Protein AF-A0A8J6UKN8-F1 (afdb_monomer)

Structure (mmCIF, N/CA/C/O backbone):
data_AF-A0A8J6UKN8-F1
#
_entry.id   AF-A0A8J6UKN8-F1
#
loop_
_atom_site.group_PDB
_atom_site.id
_atom_site.type_symbol
_atom_site.label_atom_id
_atom_site.label_alt_id
_atom_site.label_comp_id
_atom_site.label_asym_id
_atom_site.label_entity_id
_atom_site.label_seq_id
_atom_site.pdbx_PDB_ins_code
_atom_site.Cartn_x
_atom_site.Cartn_y
_atom_site.Cartn_z
_atom_site.occupancy
_atom_site.B_iso_or_equiv
_atom_site.auth_seq_id
_atom_site.auth_comp_id
_atom_site.auth_asym_id
_atom_site.auth_atom_id
_atom_site.pdbx_PDB_model_num
ATOM 1 N N . MET A 1 1 ? -15.528 3.345 -5.481 1.00 81.50 1 MET A N 1
ATOM 2 C CA . MET A 1 1 ? -15.292 2.999 -4.061 1.00 81.50 1 MET A CA 1
ATOM 3 C C . MET A 1 1 ? -13.789 2.929 -3.869 1.00 81.50 1 MET A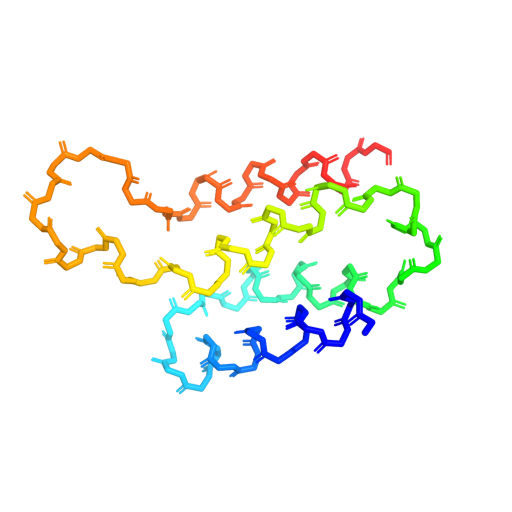 C 1
ATOM 5 O O . MET A 1 1 ? -13.145 2.316 -4.705 1.00 81.50 1 MET A O 1
ATOM 9 N N . ILE A 1 2 ? -13.231 3.581 -2.849 1.00 89.50 2 ILE A N 1
ATOM 10 C CA . ILE A 1 2 ? -11.774 3.760 -2.720 1.00 89.50 2 ILE A CA 1
ATOM 11 C C . ILE A 1 2 ? -11.001 2.429 -2.632 1.00 89.50 2 ILE A C 1
ATOM 13 O O . ILE A 1 2 ? -10.009 2.249 -3.323 1.00 89.50 2 ILE A O 1
ATOM 17 N N . PHE A 1 3 ? -11.524 1.438 -1.907 1.00 92.38 3 PHE A N 1
ATOM 18 C CA . PHE A 1 3 ? -10.908 0.108 -1.817 1.00 92.38 3 PHE A CA 1
ATOM 19 C C . PHE A 1 3 ? -10.933 -0.670 -3.140 1.00 92.38 3 PHE A C 1
ATOM 21 O O . PHE A 1 3 ? -9.992 -1.391 -3.444 1.00 92.38 3 PHE A O 1
ATOM 28 N N . ALA A 1 4 ? -11.955 -0.465 -3.979 1.00 92.62 4 ALA A N 1
ATOM 29 C CA . ALA A 1 4 ? -11.983 -1.053 -5.320 1.00 92.62 4 ALA A CA 1
ATOM 30 C C . ALA A 1 4 ? -10.901 -0.446 -6.233 1.00 92.62 4 ALA A C 1
ATOM 32 O O . ALA A 1 4 ? -10.359 -1.134 -7.092 1.00 92.62 4 ALA A O 1
ATOM 33 N N . GLN A 1 5 ? -10.570 0.835 -6.034 1.00 93.31 5 GLN A N 1
ATOM 34 C CA . GLN A 1 5 ? -9.452 1.474 -6.725 1.00 93.31 5 GLN A CA 1
ATOM 35 C C . GLN A 1 5 ? -8.112 0.935 -6.212 1.00 93.31 5 GLN A C 1
ATOM 37 O O . GLN A 1 5 ? -7.256 0.608 -7.026 1.00 93.31 5 GLN A O 1
ATOM 42 N N . LEU A 1 6 ? -7.964 0.764 -4.893 1.00 93.81 6 LEU A N 1
ATOM 43 C CA . LEU A 1 6 ? -6.778 0.146 -4.292 1.00 93.81 6 LEU A CA 1
ATOM 44 C C . LEU A 1 6 ? -6.536 -1.273 -4.825 1.00 93.81 6 LEU A C 1
ATOM 46 O O . LEU A 1 6 ? -5.418 -1.607 -5.200 1.00 93.81 6 LEU A O 1
ATOM 50 N N . GLN A 1 7 ? -7.592 -2.078 -4.940 1.00 94.75 7 GLN A N 1
ATOM 51 C CA . GLN A 1 7 ? -7.509 -3.419 -5.516 1.00 94.75 7 GLN A CA 1
ATOM 52 C C . GLN A 1 7 ? -7.070 -3.404 -6.987 1.00 94.75 7 GLN A C 1
ATOM 54 O O . GLN A 1 7 ? -6.315 -4.275 -7.414 1.00 94.75 7 GLN A O 1
ATOM 59 N N . MET A 1 8 ? -7.530 -2.422 -7.766 1.00 93.81 8 MET A N 1
ATOM 60 C CA . MET A 1 8 ? -7.133 -2.277 -9.166 1.00 93.81 8 MET A CA 1
ATOM 61 C C . MET A 1 8 ? -5.641 -1.955 -9.291 1.00 93.81 8 MET A C 1
ATOM 63 O O . MET A 1 8 ? -4.946 -2.653 -10.022 1.00 93.81 8 MET A O 1
ATOM 67 N N . VAL A 1 9 ? -5.147 -0.951 -8.557 1.00 91.69 9 VAL A N 1
ATOM 68 C CA . VAL A 1 9 ? -3.729 -0.554 -8.630 1.00 91.69 9 VAL A CA 1
ATOM 69 C C . VAL A 1 9 ? -2.802 -1.628 -8.065 1.00 91.69 9 VAL A C 1
ATOM 71 O O . VAL A 1 9 ? -1.741 -1.858 -8.631 1.00 91.69 9 VAL A O 1
ATOM 74 N N . LEU A 1 10 ? -3.224 -2.344 -7.014 1.00 92.62 10 LEU A N 1
ATOM 75 C CA . LEU A 1 10 ? -2.485 -3.489 -6.482 1.00 92.62 10 LEU A CA 1
ATOM 76 C C . LEU A 1 10 ? -2.324 -4.577 -7.545 1.00 92.62 10 LEU A C 1
ATOM 78 O O . LEU A 1 10 ? -1.222 -5.070 -7.758 1.00 92.62 10 LEU A O 1
ATOM 82 N N . LYS A 1 11 ? -3.415 -4.922 -8.237 1.00 91.81 11 LY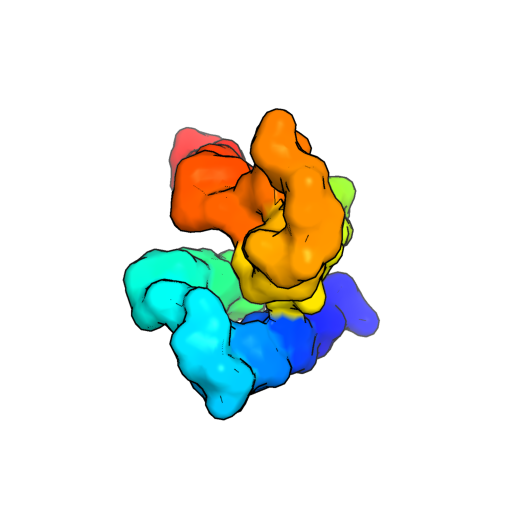S A N 1
ATOM 83 C CA . LYS A 1 11 ? -3.383 -5.946 -9.279 1.00 91.81 11 LYS A CA 1
ATOM 84 C C . LYS A 1 11 ? -2.469 -5.552 -10.437 1.00 91.81 11 LYS A C 1
ATOM 86 O O . LYS A 1 11 ? -1.735 -6.403 -10.922 1.00 91.81 11 LYS A O 1
ATOM 91 N N . THR A 1 12 ? -2.508 -4.291 -10.863 1.00 89.69 12 THR A N 1
ATOM 92 C CA . THR A 1 12 ? -1.599 -3.768 -11.892 1.00 89.69 12 THR A CA 1
ATOM 93 C C . THR A 1 12 ? -0.140 -3.889 -11.449 1.00 89.69 12 THR A C 1
ATOM 95 O O . THR A 1 12 ? 0.641 -4.531 -12.140 1.00 89.69 12 THR A O 1
ATOM 98 N N . ALA A 1 13 ? 0.199 -3.408 -10.249 1.00 86.19 13 ALA A N 1
ATOM 99 C CA . ALA A 1 13 ? 1.570 -3.458 -9.733 1.00 86.19 13 ALA A CA 1
ATOM 100 C C . ALA A 1 13 ? 2.099 -4.895 -9.514 1.00 86.19 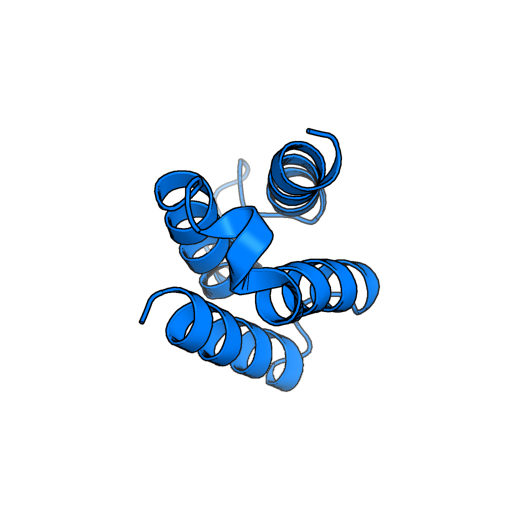13 ALA A C 1
ATOM 102 O O . ALA A 1 13 ? 3.303 -5.140 -9.602 1.00 86.19 13 ALA A O 1
ATOM 103 N N . GLN A 1 14 ? 1.212 -5.857 -9.226 1.00 85.94 14 GLN A N 1
ATOM 104 C CA . GLN A 1 14 ? 1.552 -7.283 -9.160 1.00 85.94 14 GLN A CA 1
ATOM 105 C C . GLN A 1 14 ? 1.777 -7.904 -10.548 1.00 85.94 14 GLN A C 1
ATOM 107 O O . GLN A 1 14 ? 2.680 -8.723 -10.701 1.00 85.94 14 GLN A O 1
ATOM 112 N N . ASP A 1 15 ? 0.967 -7.535 -11.546 1.00 85.81 15 ASP A N 1
ATOM 113 C CA . ASP A 1 15 ? 1.086 -8.029 -12.929 1.00 85.81 15 ASP A CA 1
ATOM 114 C C . ASP A 1 15 ? 2.386 -7.541 -13.586 1.00 85.81 15 ASP A C 1
ATOM 116 O O . ASP A 1 15 ? 3.073 -8.311 -14.254 1.00 85.81 15 ASP A O 1
ATOM 120 N N . GLU A 1 16 ? 2.781 -6.299 -13.295 1.00 83.81 16 GLU A N 1
ATOM 121 C CA . GLU A 1 16 ? 4.045 -5.705 -13.748 1.00 83.81 16 GLU A CA 1
ATOM 122 C C . GLU A 1 16 ? 5.275 -6.257 -12.986 1.00 83.81 16 GLU A C 1
ATOM 124 O O . GLU A 1 16 ? 6.411 -5.977 -13.359 1.00 83.81 16 GLU A O 1
ATOM 129 N N . GLN A 1 17 ? 5.070 -7.107 -11.964 1.00 71.19 17 GLN A N 1
ATOM 130 C CA . GLN A 1 17 ? 6.103 -7.664 -11.067 1.00 71.19 17 GLN A CA 1
ATOM 131 C C . GLN A 1 17 ? 6.952 -6.607 -10.348 1.00 71.19 17 GLN A C 1
ATOM 133 O O . GLN A 1 17 ? 8.070 -6.877 -9.902 1.00 71.19 17 GLN A O 1
ATOM 138 N N . GLU A 1 18 ? 6.411 -5.405 -10.214 1.00 75.19 18 GLU A N 1
ATOM 139 C CA . GLU A 1 18 ? 7.116 -4.272 -9.636 1.00 75.19 18 GLU A CA 1
ATOM 140 C C . GLU A 1 18 ? 7.002 -4.293 -8.114 1.00 75.19 18 GLU A C 1
ATOM 142 O O . GLU A 1 18 ? 7.969 -4.000 -7.414 1.00 75.19 18 GLU A O 1
ATOM 147 N N . LEU A 1 19 ? 5.847 -4.707 -7.583 1.00 82.75 19 LEU A N 1
ATOM 148 C CA . LEU A 1 19 ? 5.579 -4.722 -6.148 1.00 82.75 19 LEU A CA 1
ATOM 149 C C . LEU A 1 19 ? 6.016 -6.045 -5.481 1.00 82.75 19 LEU A C 1
ATOM 151 O O . LEU A 1 19 ? 5.496 -7.104 -5.831 1.00 82.75 19 LEU A O 1
ATOM 155 N N . PRO A 1 20 ? 6.888 -6.009 -4.455 1.00 84.94 20 PRO A N 1
ATOM 156 C CA . PRO A 1 20 ? 7.242 -7.187 -3.667 1.00 84.94 20 PRO A CA 1
ATOM 157 C C . PRO A 1 20 ? 6.041 -7.832 -2.970 1.00 84.94 20 PRO A C 1
ATOM 159 O O . PRO A 1 20 ? 5.208 -7.133 -2.384 1.00 84.94 20 PRO A O 1
ATOM 162 N N . ASP A 1 21 ? 6.023 -9.168 -2.924 1.00 86.06 21 ASP A N 1
ATOM 163 C CA . ASP A 1 21 ? 4.924 -9.956 -2.347 1.00 86.06 21 ASP A CA 1
ATOM 164 C C . ASP A 1 21 ? 4.557 -9.520 -0.923 1.00 86.06 21 ASP A C 1
ATOM 166 O O . ASP A 1 21 ? 3.390 -9.287 -0.627 1.00 86.06 21 ASP A O 1
ATOM 170 N N . TYR A 1 22 ? 5.548 -9.295 -0.056 1.00 86.19 22 TYR A N 1
ATOM 171 C CA . TYR A 1 22 ? 5.295 -8.923 1.341 1.00 86.19 22 TYR A CA 1
ATOM 172 C C . TYR A 1 22 ? 4.591 -7.559 1.502 1.00 86.19 22 TYR A C 1
ATOM 174 O O . TYR A 1 22 ? 3.941 -7.316 2.523 1.00 86.19 22 TYR A O 1
ATOM 182 N N . LEU A 1 23 ? 4.741 -6.638 0.539 1.00 88.56 23 LEU A N 1
ATOM 183 C CA . LEU A 1 23 ? 4.000 -5.370 0.512 1.00 88.56 23 LEU A CA 1
ATOM 184 C C . LEU A 1 23 ? 2.612 -5.588 -0.077 1.00 88.56 23 LEU A C 1
ATOM 186 O O . LEU A 1 23 ? 1.636 -5.061 0.454 1.00 88.56 23 LEU A O 1
ATOM 190 N N . ALA A 1 24 ? 2.518 -6.402 -1.127 1.00 91.38 24 ALA A N 1
ATOM 191 C CA . ALA A 1 24 ? 1.251 -6.767 -1.737 1.00 91.38 24 ALA A CA 1
ATOM 192 C C . ALA A 1 24 ? 0.306 -7.453 -0.734 1.00 91.38 24 ALA A C 1
ATOM 194 O O . ALA A 1 24 ? -0.863 -7.085 -0.652 1.00 91.38 24 ALA A O 1
ATOM 195 N N . GLU A 1 25 ? 0.814 -8.371 0.091 1.00 93.00 25 GLU A N 1
ATOM 196 C CA . GLU A 1 25 ? 0.055 -9.045 1.153 1.00 93.00 25 GLU A CA 1
ATOM 197 C C . GLU A 1 25 ? -0.507 -8.056 2.187 1.00 93.00 25 GLU A C 1
ATOM 199 O O . GLU A 1 25 ? -1.659 -8.172 2.606 1.00 93.00 25 GLU A O 1
ATOM 204 N N . GLN A 1 26 ? 0.273 -7.042 2.572 1.00 93.50 26 GLN A N 1
ATOM 205 C CA . GLN A 1 26 ? -0.173 -6.008 3.511 1.00 93.50 26 GLN A CA 1
ATOM 206 C C . GLN A 1 26 ? -1.253 -5.102 2.908 1.00 93.50 26 GLN A C 1
ATOM 208 O O . GLN A 1 26 ? -2.227 -4.768 3.584 1.00 93.50 26 GLN A O 1
ATOM 213 N N . VAL A 1 27 ? -1.112 -4.717 1.635 1.00 93.19 27 VAL A N 1
ATOM 214 C CA . VAL A 1 27 ? -2.143 -3.946 0.922 1.00 93.19 27 VAL A CA 1
ATOM 215 C C . VAL A 1 27 ? -3.418 -4.780 0.775 1.00 93.19 27 VAL A C 1
ATOM 217 O O . VAL A 1 27 ? -4.515 -4.272 1.011 1.00 93.19 27 VAL A O 1
ATOM 220 N N . GLN A 1 28 ? -3.282 -6.066 0.450 1.00 94.56 28 GLN A N 1
ATOM 221 C CA . GLN A 1 28 ? -4.402 -6.994 0.334 1.00 94.56 28 GLN A CA 1
ATOM 222 C C . GLN A 1 28 ? -5.154 -7.134 1.663 1.00 94.56 28 GLN A C 1
ATOM 224 O O . GLN A 1 28 ? -6.374 -6.998 1.686 1.00 94.56 28 GLN A O 1
ATOM 229 N N . PHE A 1 29 ? -4.442 -7.266 2.786 1.00 94.56 29 PHE A N 1
ATOM 230 C CA . PHE A 1 29 ? -5.052 -7.289 4.118 1.00 94.56 29 PHE A CA 1
ATOM 231 C C . PHE A 1 29 ? -5.918 -6.049 4.399 1.00 94.56 29 PHE A C 1
ATOM 233 O O . PHE A 1 29 ? -7.015 -6.165 4.947 1.00 94.56 29 PHE A O 1
ATOM 240 N N . ILE A 1 30 ? -5.459 -4.859 3.999 1.00 93.25 30 ILE A N 1
ATOM 241 C CA . ILE A 1 30 ? -6.218 -3.608 4.159 1.00 93.25 30 ILE A CA 1
ATOM 242 C C . ILE A 1 30 ? -7.498 -3.619 3.309 1.00 93.25 30 ILE A C 1
ATOM 244 O O . ILE A 1 30 ? -8.536 -3.137 3.765 1.00 93.25 30 ILE A O 1
ATOM 248 N N . ILE A 1 31 ? -7.442 -4.174 2.093 1.00 94.06 31 ILE A N 1
ATOM 249 C CA . ILE A 1 31 ? -8.614 -4.332 1.217 1.00 94.06 31 ILE A CA 1
ATOM 250 C C . ILE A 1 31 ? -9.631 -5.293 1.850 1.00 94.06 31 ILE A C 1
ATOM 252 O O . ILE A 1 31 ? -10.817 -4.965 1.914 1.00 94.06 31 ILE A O 1
ATOM 256 N N . ASP A 1 32 ? -9.177 -6.444 2.352 1.00 94.25 32 ASP A N 1
ATOM 257 C CA . ASP A 1 32 ? -10.037 -7.447 2.993 1.00 94.25 32 ASP A CA 1
ATOM 258 C C . ASP A 1 32 ? -10.700 -6.918 4.277 1.00 94.25 32 ASP A C 1
ATOM 260 O O . ASP A 1 32 ? -11.835 -7.273 4.594 1.00 94.25 32 ASP A O 1
ATOM 264 N N . GLN A 1 33 ? -10.029 -6.012 4.990 1.00 92.81 33 GLN A N 1
ATOM 265 C CA . GLN A 1 33 ? -10.499 -5.411 6.241 1.00 92.81 33 GLN A CA 1
ATOM 266 C C . GLN A 1 33 ? -11.071 -3.994 6.055 1.00 92.81 33 GLN A C 1
ATOM 268 O O . GLN A 1 33 ? -10.973 -3.152 6.952 1.00 92.81 33 GLN A O 1
ATOM 273 N N . GLN A 1 34 ? -11.692 -3.711 4.906 1.00 91.62 34 GLN A N 1
ATOM 274 C CA . GLN A 1 34 ? -12.187 -2.377 4.530 1.00 91.62 34 GLN A CA 1
ATOM 275 C C . GLN A 1 34 ? -13.009 -1.648 5.612 1.00 91.62 34 GLN A C 1
ATOM 277 O O . GLN A 1 34 ? -12.904 -0.427 5.735 1.00 91.62 34 GLN A O 1
ATOM 282 N N . ASP A 1 35 ? -13.807 -2.362 6.416 1.00 90.31 35 ASP A N 1
ATOM 283 C CA . ASP A 1 35 ? -14.615 -1.768 7.488 1.00 90.31 35 ASP A CA 1
ATOM 284 C C . ASP A 1 35 ? -13.754 -1.146 8.597 1.00 90.31 35 ASP A C 1
ATOM 286 O O . ASP A 1 35 ? -14.099 -0.082 9.115 1.00 90.31 35 ASP A O 1
ATOM 290 N N . GLN A 1 36 ? -12.601 -1.747 8.908 1.00 89.88 36 GLN A N 1
ATOM 291 C CA . GLN A 1 36 ? -11.662 -1.245 9.918 1.00 89.88 36 GLN A CA 1
ATOM 292 C C . GLN A 1 36 ? -10.958 0.034 9.444 1.00 89.88 36 GLN A C 1
ATOM 294 O O . GLN A 1 36 ? -10.718 0.957 10.221 1.00 89.88 36 GLN A O 1
ATOM 299 N N . PHE A 1 37 ? -10.689 0.126 8.140 1.00 89.94 37 PHE A N 1
ATOM 300 C CA . PHE A 1 37 ? -9.965 1.242 7.529 1.00 89.94 37 PHE A CA 1
ATOM 301 C C . PHE A 1 37 ? -10.878 2.319 6.939 1.00 89.94 37 PHE A C 1
ATOM 303 O O . PHE A 1 37 ? -10.402 3.336 6.432 1.00 89.94 37 PHE A O 1
ATOM 310 N N . ARG A 1 38 ? -12.203 2.153 7.029 1.00 86.69 38 ARG A N 1
ATOM 311 C CA . ARG A 1 38 ? -13.186 3.051 6.409 1.00 86.69 38 ARG A CA 1
ATOM 312 C C . ARG A 1 38 ? -13.072 4.503 6.884 1.00 86.69 38 ARG A C 1
ATOM 314 O O . ARG A 1 38 ? -13.340 5.421 6.111 1.00 86.69 38 ARG A O 1
ATOM 321 N N . ALA A 1 39 ? -12.667 4.711 8.138 1.00 89.50 39 ALA A N 1
ATOM 322 C CA . ALA A 1 39 ? -12.444 6.037 8.718 1.00 89.50 39 ALA A CA 1
ATOM 323 C C . ALA A 1 39 ? -11.126 6.692 8.257 1.00 89.50 39 ALA A C 1
ATOM 325 O O . ALA A 1 39 ? -10.992 7.911 8.330 1.00 89.50 39 ALA A O 1
ATOM 326 N N . ARG A 1 40 ? -10.175 5.910 7.734 1.00 88.75 40 ARG A N 1
ATOM 327 C CA . ARG A 1 40 ? -8.825 6.347 7.342 1.00 88.75 40 ARG A CA 1
ATOM 328 C C . ARG A 1 40 ? -8.719 6.679 5.857 1.00 88.75 40 ARG A C 1
ATOM 330 O O . ARG A 1 40 ? -7.733 6.371 5.194 1.00 88.75 40 ARG A O 1
ATOM 337 N N . LYS A 1 41 ? -9.760 7.307 5.306 1.00 89.00 41 LYS A N 1
ATOM 338 C CA . LYS A 1 41 ? -9.891 7.524 3.859 1.00 89.00 41 LYS A CA 1
ATOM 339 C C . LYS A 1 41 ? -8.660 8.208 3.246 1.00 89.00 41 LYS A C 1
ATOM 341 O O . LYS A 1 41 ? -8.170 7.725 2.236 1.00 89.00 41 LYS A O 1
ATOM 346 N N . GLN A 1 42 ? -8.138 9.266 3.871 1.00 88.50 42 GLN A N 1
ATOM 347 C CA . GLN A 1 42 ? -6.979 10.003 3.343 1.00 88.50 42 GLN A CA 1
ATOM 348 C C . GLN A 1 42 ? -5.702 9.154 3.280 1.00 88.50 42 GLN A C 1
ATOM 350 O O . GLN A 1 42 ? -4.916 9.283 2.346 1.00 88.50 42 GLN A O 1
ATOM 355 N N . GLU A 1 43 ? -5.492 8.271 4.258 1.00 89.88 43 GLU A N 1
ATOM 356 C CA . GLU A 1 43 ? -4.343 7.360 4.267 1.00 89.88 43 GLU A CA 1
ATOM 357 C C . GLU A 1 43 ? -4.464 6.316 3.152 1.00 89.88 43 GLU A C 1
ATOM 359 O O . GLU A 1 43 ? -3.470 5.993 2.507 1.00 89.88 43 GLU A O 1
ATOM 364 N N . ILE A 1 44 ? -5.685 5.848 2.870 1.00 92.62 44 ILE A N 1
ATOM 365 C CA . ILE A 1 44 ? -5.959 4.949 1.744 1.00 92.62 44 ILE A CA 1
ATOM 366 C C . ILE A 1 44 ? -5.785 5.667 0.397 1.00 92.62 44 ILE A C 1
ATOM 368 O O . ILE A 1 44 ? -5.258 5.065 -0.532 1.00 92.62 44 ILE A O 1
ATOM 372 N N . GLU A 1 45 ? -6.174 6.943 0.274 1.00 91.62 45 GLU A N 1
ATOM 373 C CA . GLU A 1 45 ? -5.943 7.733 -0.953 1.00 91.62 45 GLU A CA 1
ATOM 374 C C . GLU A 1 45 ? -4.440 7.832 -1.249 1.00 91.62 45 GLU A C 1
ATOM 376 O O . GLU A 1 45 ? -4.009 7.531 -2.358 1.00 91.62 45 GLU A O 1
ATOM 381 N N . ASN A 1 46 ? -3.632 8.126 -0.228 1.00 89.38 46 ASN A N 1
ATOM 382 C CA . ASN A 1 46 ? -2.176 8.170 -0.354 1.00 89.38 46 ASN A CA 1
ATOM 383 C C . ASN A 1 46 ? -1.572 6.785 -0.667 1.00 89.38 46 ASN A C 1
ATOM 385 O O . ASN A 1 46 ? -0.654 6.669 -1.475 1.00 89.38 46 ASN A O 1
ATOM 389 N N . LEU A 1 47 ? -2.103 5.715 -0.064 1.00 90.88 47 LEU A N 1
ATOM 390 C CA . LEU A 1 47 ? -1.674 4.347 -0.363 1.00 90.88 47 LEU A CA 1
ATOM 391 C C . LEU A 1 47 ? -1.917 3.984 -1.836 1.00 90.88 47 LEU A C 1
ATOM 393 O O . LEU A 1 47 ? -1.056 3.368 -2.456 1.00 90.88 47 LEU A O 1
ATOM 397 N N . ILE A 1 48 ? -3.055 4.392 -2.406 1.00 92.00 48 ILE A N 1
ATOM 398 C CA . ILE A 1 48 ? -3.368 4.178 -3.827 1.00 92.00 48 ILE A CA 1
ATOM 399 C C . ILE A 1 48 ? -2.334 4.864 -4.716 1.00 92.00 48 ILE A C 1
ATOM 401 O O . ILE A 1 48 ? -1.819 4.227 -5.631 1.00 92.00 48 ILE A O 1
ATOM 405 N N . GLU A 1 49 ? -2.012 6.133 -4.445 1.00 88.69 49 GLU A N 1
ATOM 406 C CA . GLU A 1 49 ? -1.001 6.870 -5.214 1.00 88.69 49 GLU A CA 1
ATOM 407 C C . GLU A 1 49 ? 0.376 6.202 -5.114 1.00 88.69 49 GLU A C 1
ATOM 409 O O . GLU A 1 49 ? 1.065 6.036 -6.116 1.00 88.69 49 GLU A O 1
ATOM 414 N N . GLN A 1 50 ? 0.761 5.752 -3.919 1.00 87.81 50 GLN A N 1
ATOM 415 C CA . GLN A 1 50 ? 2.045 5.088 -3.699 1.00 87.81 50 GLN A CA 1
ATOM 416 C C . GLN A 1 50 ? 2.149 3.738 -4.417 1.00 87.81 50 GLN A C 1
ATOM 418 O O . GLN A 1 50 ? 3.191 3.453 -5.000 1.00 87.81 50 GLN A O 1
ATOM 423 N N . VAL A 1 51 ? 1.091 2.920 -4.400 1.00 88.50 51 VAL A N 1
ATOM 424 C CA . VAL A 1 51 ? 1.067 1.629 -5.111 1.00 88.50 51 VAL A CA 1
ATOM 425 C C . VAL A 1 51 ? 1.050 1.843 -6.626 1.00 88.50 51 VAL A C 1
ATOM 427 O O . VAL A 1 51 ? 1.770 1.154 -7.338 1.00 88.50 51 VAL A O 1
ATOM 430 N N . ALA A 1 52 ? 0.295 2.828 -7.122 1.00 86.62 52 ALA A N 1
ATOM 431 C CA . ALA A 1 52 ? 0.232 3.149 -8.550 1.00 86.62 52 ALA A CA 1
ATOM 432 C C . ALA A 1 52 ? 1.557 3.681 -9.124 1.00 86.62 52 ALA A C 1
ATOM 434 O O . ALA A 1 52 ? 1.771 3.615 -10.332 1.00 86.62 52 ALA A O 1
ATOM 435 N N . HIS A 1 53 ? 2.432 4.224 -8.274 1.00 81.44 53 HIS A N 1
ATOM 436 C CA . HIS A 1 53 ? 3.706 4.817 -8.679 1.00 81.44 53 HIS A CA 1
ATOM 437 C C . HIS A 1 53 ? 4.936 4.082 -8.136 1.00 81.44 53 HIS A C 1
ATOM 439 O O . HIS A 1 53 ? 6.035 4.646 -8.109 1.00 81.44 53 HIS A O 1
ATOM 445 N N . TYR A 1 54 ? 4.751 2.840 -7.686 1.00 76.38 54 TYR A N 1
ATOM 446 C CA . TYR A 1 54 ? 5.772 2.080 -6.974 1.00 76.38 54 TYR A CA 1
ATOM 447 C C . TYR A 1 54 ? 7.047 1.833 -7.816 1.00 76.38 54 TYR A C 1
ATOM 449 O O . TYR A 1 54 ? 8.143 1.833 -7.260 1.00 76.38 54 TYR A O 1
ATOM 457 N N . ASP A 1 55 ? 6.948 1.758 -9.149 1.00 64.50 55 ASP A N 1
ATOM 458 C CA . ASP A 1 55 ? 8.114 1.676 -10.054 1.00 64.50 55 ASP A CA 1
ATOM 459 C C . ASP A 1 55 ? 8.412 2.971 -10.817 1.00 64.50 55 ASP A C 1
ATOM 461 O O . ASP A 1 55 ? 9.566 3.321 -11.079 1.00 64.50 55 ASP A O 1
ATOM 465 N N . THR A 1 56 ? 7.382 3.763 -11.126 1.00 54.16 56 THR A N 1
ATOM 466 C CA . THR A 1 56 ? 7.519 4.891 -12.061 1.00 54.16 56 THR A CA 1
ATOM 467 C C . THR A 1 56 ? 8.433 6.006 -11.549 1.00 54.16 56 THR A C 1
ATOM 469 O O . THR A 1 56 ? 9.056 6.703 -12.352 1.00 54.16 56 THR A O 1
ATOM 472 N N . TYR A 1 57 ? 8.598 6.162 -10.232 1.00 52.41 57 TYR A N 1
ATOM 473 C CA . TYR A 1 57 ? 9.567 7.122 -9.689 1.00 52.41 57 TYR A CA 1
ATOM 474 C C . TYR A 1 57 ? 11.029 6.643 -9.733 1.00 52.41 57 TYR A C 1
ATOM 476 O O . TYR A 1 57 ? 11.938 7.451 -9.533 1.00 52.41 57 TYR A O 1
ATOM 484 N N . GLY A 1 58 ? 11.286 5.358 -9.994 1.00 48.34 58 GLY A N 1
ATOM 485 C CA . GLY A 1 58 ? 12.638 4.816 -10.147 1.00 48.34 58 GLY A CA 1
ATOM 486 C C . GLY A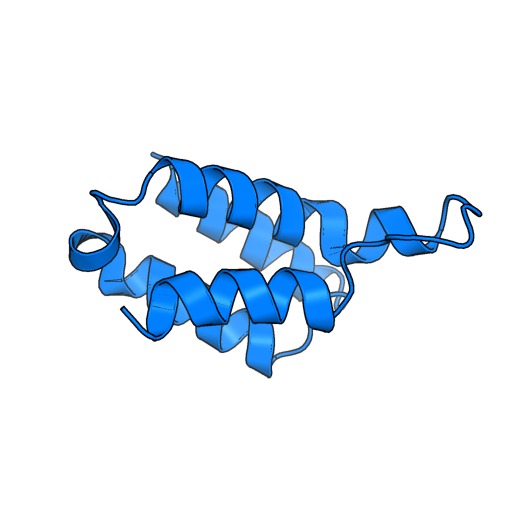 1 58 ? 13.299 5.193 -11.477 1.00 48.34 58 GLY A C 1
ATOM 487 O O . GLY A 1 58 ? 14.526 5.257 -11.558 1.00 48.34 58 GLY A O 1
ATOM 488 N N . GLN A 1 59 ? 12.505 5.502 -12.509 1.00 44.50 59 GLN A N 1
ATOM 489 C CA . GLN A 1 59 ? 13.002 5.747 -13.870 1.00 44.50 59 GLN A CA 1
ATOM 490 C C . GLN A 1 59 ? 13.170 7.232 -14.225 1.00 44.50 59 GLN A C 1
ATOM 492 O O . GLN A 1 59 ? 13.902 7.565 -15.158 1.00 44.50 59 GLN A O 1
ATOM 497 N N . THR A 1 60 ? 12.574 8.163 -13.474 1.00 50.59 60 THR A N 1
ATOM 498 C CA . THR A 1 60 ? 12.668 9.601 -13.773 1.00 50.59 60 THR A CA 1
ATOM 499 C C . THR A 1 60 ? 13.903 10.271 -13.172 1.00 50.59 60 THR A C 1
ATOM 501 O O . THR A 1 60 ? 13.780 11.392 -12.709 1.00 50.59 60 THR A O 1
ATOM 504 N N . GLY A 1 61 ? 15.076 9.627 -13.123 1.00 41.16 61 GLY A N 1
ATOM 505 C CA . GLY A 1 61 ? 16.395 10.276 -12.944 1.00 41.1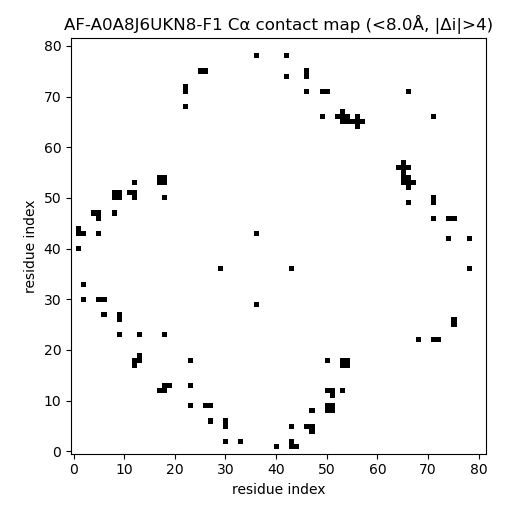6 61 GLY A CA 1
ATOM 506 C C . GLY A 1 61 ? 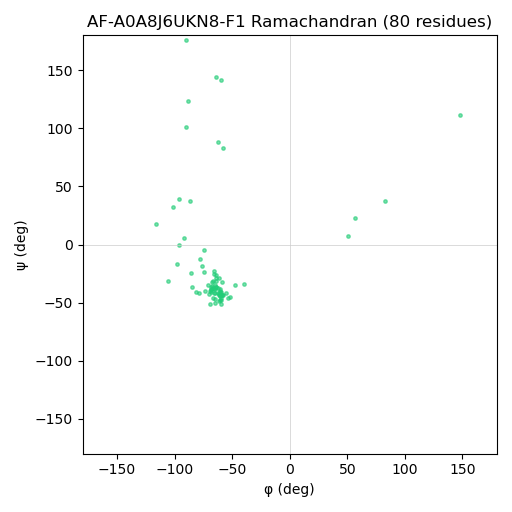16.602 11.274 -11.784 1.00 41.16 61 GLY A C 1
ATOM 507 O O . GLY A 1 61 ? 17.654 11.907 -11.712 1.00 41.16 61 GLY A O 1
ATOM 508 N N . TYR A 1 62 ? 15.645 11.435 -10.872 1.00 46.66 62 TYR A N 1
ATOM 509 C CA . TYR A 1 62 ? 15.748 12.269 -9.689 1.00 46.66 62 TYR A CA 1
ATOM 510 C C . TYR A 1 62 ? 16.306 11.382 -8.587 1.00 46.66 62 TYR A C 1
ATOM 512 O O . TYR A 1 62 ? 15.613 10.563 -7.986 1.00 46.66 62 TYR A O 1
ATOM 520 N N . LEU A 1 63 ? 17.604 11.539 -8.348 1.00 46.16 63 LEU A N 1
ATOM 521 C CA . LEU A 1 63 ? 18.291 11.074 -7.151 1.00 46.16 63 LEU A CA 1
ATOM 522 C C . LEU A 1 63 ? 17.623 11.704 -5.915 1.00 46.16 63 LEU A C 1
ATOM 524 O O . LEU A 1 63 ? 18.065 12.733 -5.413 1.00 46.16 63 LEU A O 1
ATOM 528 N N . GLY A 1 64 ? 16.529 11.106 -5.447 1.00 44.81 64 GLY A N 1
ATOM 529 C CA . GLY A 1 64 ? 15.840 11.489 -4.222 1.00 44.81 64 GLY A CA 1
ATOM 530 C C . GLY A 1 64 ? 14.334 11.265 -4.302 1.00 44.81 64 GLY A C 1
ATOM 531 O O . GLY A 1 64 ? 13.639 12.025 -4.958 1.00 44.81 64 GLY A O 1
ATOM 532 N N . MET A 1 65 ? 13.837 10.296 -3.529 1.00 53.69 65 MET A N 1
ATOM 533 C CA . MET A 1 65 ? 12.418 10.127 -3.165 1.00 53.69 65 MET A CA 1
ATOM 534 C C . MET A 1 65 ? 11.493 9.411 -4.161 1.00 53.69 65 MET A C 1
ATOM 536 O O . MET A 1 65 ? 10.314 9.745 -4.236 1.00 53.69 65 MET A O 1
ATOM 540 N N . GLY A 1 66 ? 11.952 8.372 -4.861 1.00 54.88 66 GLY A N 1
ATOM 541 C CA . GLY A 1 66 ? 10.983 7.396 -5.367 1.00 54.88 66 GLY A CA 1
ATOM 542 C C . GLY A 1 66 ? 10.277 6.684 -4.217 1.00 54.88 66 GLY A C 1
ATOM 543 O O . GLY A 1 66 ? 10.901 6.454 -3.174 1.00 54.88 66 GLY A O 1
ATOM 544 N N . VAL A 1 67 ? 8.985 6.374 -4.382 1.00 57.78 67 VAL A N 1
ATOM 545 C CA . VAL A 1 67 ? 8.238 5.510 -3.457 1.00 57.78 67 VAL A CA 1
ATOM 546 C C . VAL A 1 67 ? 8.899 4.142 -3.488 1.00 57.78 67 VAL A C 1
ATOM 548 O O . VAL A 1 67 ? 8.580 3.282 -4.289 1.00 57.78 67 VAL A O 1
ATOM 551 N N . ASN A 1 68 ? 9.897 3.974 -2.637 1.00 69.38 68 ASN A N 1
ATOM 552 C CA . ASN A 1 68 ? 10.579 2.713 -2.465 1.00 69.38 68 ASN A CA 1
ATOM 553 C C . ASN A 1 68 ? 9.868 1.902 -1.376 1.00 69.38 68 ASN A C 1
ATOM 555 O O . ASN A 1 68 ? 8.984 2.393 -0.664 1.00 69.38 68 ASN A O 1
ATOM 559 N N . ASN A 1 69 ? 10.352 0.680 -1.178 1.00 71.56 69 ASN A N 1
ATOM 560 C CA . ASN A 1 69 ? 9.994 -0.200 -0.068 1.00 71.56 69 ASN A CA 1
ATOM 561 C C . ASN A 1 69 ? 9.828 0.506 1.297 1.00 71.56 69 ASN A C 1
ATOM 563 O O . ASN A 1 69 ? 8.998 0.096 2.105 1.00 71.56 69 ASN A O 1
ATOM 567 N N . VAL A 1 70 ? 10.606 1.560 1.575 1.00 73.62 70 VAL A N 1
ATOM 568 C CA . VAL A 1 70 ? 10.606 2.281 2.858 1.00 73.62 70 VAL A CA 1
ATOM 569 C C . VAL A 1 70 ? 9.424 3.243 2.975 1.00 73.62 70 VAL A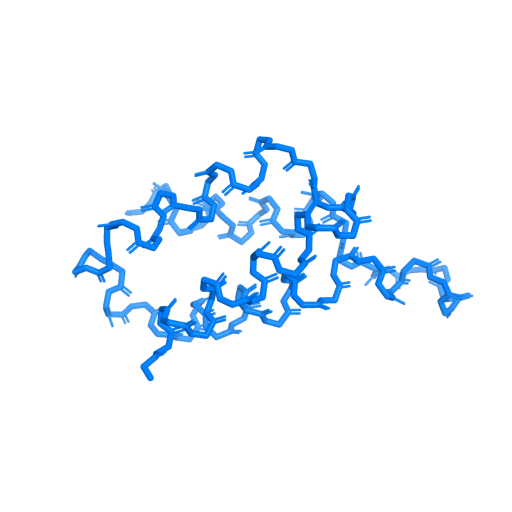 C 1
ATOM 571 O O . VAL A 1 70 ? 8.815 3.322 4.041 1.00 73.62 70 VAL A O 1
ATOM 574 N N . ILE A 1 71 ? 9.080 3.978 1.912 1.00 78.38 71 ILE A N 1
ATOM 575 C CA . ILE A 1 71 ? 7.957 4.931 1.939 1.00 78.38 71 ILE A CA 1
ATOM 576 C C . ILE A 1 71 ? 6.635 4.169 2.026 1.00 78.38 71 ILE A C 1
ATOM 578 O O . ILE A 1 71 ? 5.860 4.407 2.955 1.00 78.38 71 ILE A O 1
ATOM 582 N N . LEU A 1 72 ? 6.434 3.196 1.131 1.00 83.25 72 LEU A N 1
ATOM 583 C CA . LEU A 1 72 ? 5.237 2.356 1.139 1.00 83.25 72 LEU A CA 1
ATOM 584 C C . LEU A 1 72 ? 5.133 1.557 2.447 1.00 83.25 72 LEU A C 1
ATOM 586 O O . LEU A 1 72 ? 4.082 1.549 3.088 1.00 83.25 72 LEU A O 1
ATOM 590 N N . GLY A 1 73 ? 6.245 0.980 2.915 1.00 82.75 73 GLY A N 1
ATOM 591 C CA . GLY A 1 73 ? 6.297 0.261 4.188 1.00 82.75 73 GLY A CA 1
ATOM 592 C C . GLY A 1 73 ? 5.949 1.128 5.404 1.00 82.75 73 GLY A C 1
ATOM 593 O O . GLY A 1 73 ? 5.244 0.672 6.300 1.00 82.75 73 GLY A O 1
ATOM 594 N N . ASN A 1 74 ? 6.374 2.395 5.442 1.00 84.56 74 ASN A N 1
ATOM 595 C CA . ASN A 1 74 ? 6.014 3.312 6.529 1.00 84.56 74 ASN A CA 1
ATOM 596 C C . ASN A 1 74 ? 4.525 3.685 6.516 1.00 84.56 74 ASN A C 1
ATOM 598 O O . ASN A 1 74 ? 3.917 3.788 7.584 1.00 84.56 74 ASN A O 1
ATOM 602 N N . THR A 1 75 ? 3.939 3.884 5.332 1.00 86.06 75 THR A N 1
ATOM 603 C CA . THR A 1 75 ? 2.496 4.126 5.176 1.00 86.06 75 THR A CA 1
ATOM 604 C C . THR A 1 75 ? 1.695 2.927 5.682 1.00 86.06 75 THR A C 1
ATOM 606 O O . THR A 1 75 ? 0.804 3.090 6.514 1.00 86.06 75 THR A O 1
ATOM 609 N N . LEU A 1 76 ? 2.072 1.717 5.257 1.00 88.94 76 LEU A N 1
ATOM 610 C CA . LEU A 1 76 ? 1.455 0.469 5.709 1.00 88.94 76 LEU A CA 1
ATOM 611 C C . LEU A 1 76 ? 1.602 0.278 7.218 1.00 88.94 76 LEU A C 1
ATOM 613 O O . LEU A 1 76 ? 0.623 -0.028 7.890 1.00 88.94 76 LEU A O 1
ATOM 617 N N . LYS A 1 77 ? 2.781 0.554 7.785 1.00 88.44 77 LYS A N 1
ATOM 618 C CA . LYS A 1 77 ? 2.988 0.482 9.234 1.00 88.44 77 LYS A CA 1
ATOM 619 C C . LYS A 1 77 ? 2.050 1.419 9.997 1.00 88.44 77 LYS A C 1
ATOM 621 O O . LYS A 1 77 ? 1.467 1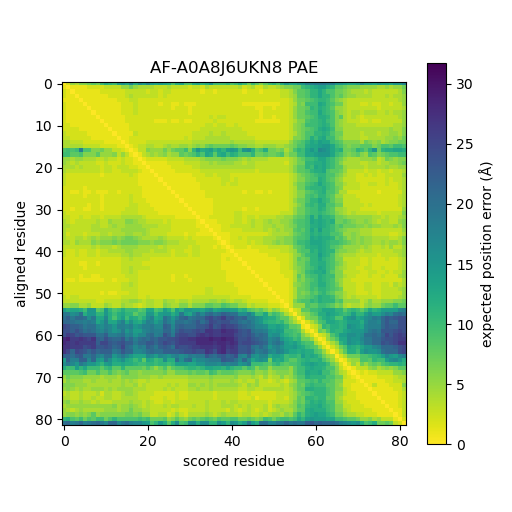.005 10.985 1.00 88.44 77 LYS A O 1
ATOM 626 N N . ARG A 1 78 ? 1.853 2.662 9.549 1.00 86.81 78 ARG A N 1
ATOM 627 C CA . ARG A 1 78 ? 0.911 3.595 10.206 1.00 86.81 78 ARG A CA 1
ATOM 628 C C . ARG A 1 78 ? -0.537 3.114 10.142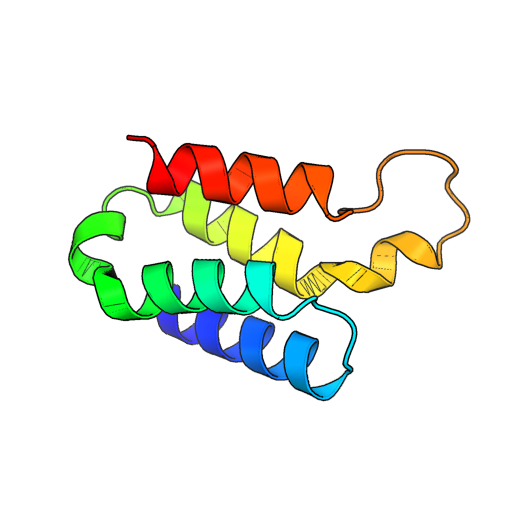 1.00 86.81 78 ARG A C 1
ATOM 630 O O . ARG A 1 78 ? -1.286 3.307 11.097 1.00 86.81 78 ARG A O 1
ATOM 637 N N . LEU A 1 79 ? -0.917 2.496 9.027 1.00 87.06 79 LEU A N 1
ATOM 638 C CA . LEU A 1 79 ? -2.240 1.905 8.866 1.00 87.06 79 LEU A CA 1
ATOM 639 C C . LEU A 1 79 ? -2.420 0.702 9.803 1.00 87.06 79 LEU A C 1
ATOM 641 O O . LEU A 1 79 ? -3.430 0.633 10.491 1.00 87.06 79 LEU A O 1
ATOM 645 N N . LEU A 1 80 ? -1.435 -0.195 9.878 1.00 86.38 80 LEU A N 1
ATOM 646 C CA . LEU A 1 80 ? -1.541 -1.479 10.580 1.00 86.38 80 LEU A CA 1
ATOM 647 C C . LEU A 1 80 ? -1.236 -1.432 12.091 1.00 86.38 80 LEU A C 1
ATOM 649 O O . LEU A 1 80 ? -1.708 -2.300 12.816 1.00 86.38 80 LEU A O 1
ATOM 653 N N . ASP A 1 81 ? -0.451 -0.464 12.573 1.00 81.88 81 ASP A N 1
ATOM 654 C CA . ASP A 1 81 ? 0.025 -0.392 13.973 1.00 81.88 81 ASP A CA 1
ATOM 655 C C . ASP A 1 81 ? -0.903 0.426 14.901 1.00 81.88 81 ASP A C 1
ATOM 657 O O . ASP A 1 81 ? -0.559 0.681 16.053 1.00 81.88 81 ASP A O 1
ATOM 661 N N . ALA A 1 82 ? -2.064 0.874 14.409 1.00 58.53 82 ALA A N 1
ATOM 662 C CA . ALA A 1 82 ? -2.964 1.790 15.120 1.00 58.53 82 ALA A CA 1
ATOM 663 C C . ALA A 1 82 ? -4.364 1.224 15.347 1.00 58.53 82 ALA A C 1
ATOM 665 O O . ALA A 1 82 ? -4.863 0.545 14.426 1.00 58.53 82 ALA A O 1
#

Radius of gyration: 12.24 Å; Cα contacts (8 Å, |Δi|>4): 64; chains: 1; bounding box: 34×22×29 Å

Mean predicted aligned error: 6.35 Å

Secondary structure (DSSP, 8-state):
-HHHHHHHHHHHHHHTT-S-HHHHHHHHHHHHTHHHHTT-HHHHHHHHHHHHTTTHHHHS--SS----HHHHHHHHHHHHT-

Organism: NCBI:txid2771352

Sequence (82 aa):
MIFAQLQMVLKTAQDEQELPDYLAEQVQFIIDQQDQFRARKQEIENLIEQVAHYDTYGQTGYLGMGVNNVILGNTLKRLLDA

pLDDT: mean 81.41, std 14.92, range [41.16, 94.75]

Foldseek 3Di:
DLLVLLVVLLVVLVVVVLDDPVLSVLSVVCSVPVVLCVVVSVLSVVLSVLSNQAPVVVPPPDPDDRSYPVNNVVSSCVSPVD

Solvent-accessible surface area (backbone atoms only — not comparable to full-atom values): 4780 Å² total; per-residue (Å²): 108,72,57,62,51,38,54,51,34,49,50,51,29,50,72,71,65,64,53,55,66,79,56,50,53,55,55,48,51,52,52,78,41,41,81,80,47,60,86,45,50,70,61,52,54,52,48,38,55,43,46,65,33,45,56,65,41,72,72,65,82,55,94,72,83,42,44,42,76,66,54,53,47,52,54,49,45,62,63,71,78,103